Protein AF-A0A8J5U399-F1 (afdb_monomer_lite)

Radius of gyration: 23.59 Å; chains: 1; bounding box: 40×30×73 Å

Foldseek 3Di:
DDKDKLPDPQPPDDDDPVDPDLRDAQVSLDPPDDDLVRRPRQWRQNIKIKDKDKDWDKAKWKAALPDDAQDKTWGDAPDPQGDIEIAGEHPVDDRDPGIDIFIFIDIKMKMWMWTFIDDSNDTDIDIDIDIDDPHDDVDRHHPVVGTDDPPPPDD

Secondary structure (DSSP, 8-state):
-EEEES-PPTT----STTSS-----TTTT-SSPPPGGG---SSEEEEEEEEEEEEEEEEEEEE-TT--TT-EE-PPPSSTT-----EE--TTSPPPSS-EEEEEEEEEEEEEEEEEEEETTEEEEEEEEEEE-----SSPPBHHHHB--------

Organism: NCBI:txid96318

Sequence (155 aa):
MFIVSTNAPPGAFGGGTSNIGFNIGSDEGKKTGASREKKSGNANAVDVTAQYWVSKIRAEVELDPSMRVGQKVSPASQGPRDAVPEFYIDNEVEIPSCKKTVTVAYTQIQYSQMVMLDFNGIKWPHVTVATLAPIIDRKKPTLSSAMEYVKNSSI

pLDDT: mean 72.36, std 18.81, range [32.44, 96.44]

Structure (mmCIF, N/CA/C/O backbone):
data_AF-A0A8J5U399-F1
#
_entry.id   AF-A0A8J5U399-F1
#
loop_
_atom_site.group_PDB
_atom_site.id
_atom_site.type_symbol
_atom_site.label_atom_id
_atom_site.label_alt_id
_atom_site.label_comp_id
_atom_site.label_asym_id
_atom_site.label_entity_id
_atom_site.label_seq_id
_atom_site.pdbx_PDB_ins_code
_atom_site.Cartn_x
_atom_site.Cartn_y
_atom_site.Cartn_z
_atom_site.occupancy
_atom_site.B_iso_or_equiv
_atom_site.auth_seq_id
_atom_site.auth_comp_id
_atom_site.auth_asym_id
_atom_site.auth_atom_id
_atom_site.pdbx_PDB_model_num
ATOM 1 N N . MET A 1 1 ? 8.598 -12.063 -4.643 1.00 45.91 1 MET A N 1
ATOM 2 C CA . MET A 1 1 ? 9.292 -11.132 -5.555 1.00 45.91 1 MET A CA 1
ATOM 3 C C . MET A 1 1 ? 9.013 -11.591 -6.971 1.00 45.91 1 MET A C 1
ATOM 5 O O . MET A 1 1 ? 9.279 -12.747 -7.268 1.00 45.91 1 MET A O 1
ATOM 9 N N . PHE A 1 2 ? 8.438 -10.734 -7.804 1.00 48.06 2 PHE A N 1
ATOM 10 C CA . PHE A 1 2 ? 8.293 -10.990 -9.236 1.00 48.06 2 PHE A CA 1
ATOM 11 C C . PHE A 1 2 ? 8.920 -9.813 -9.983 1.00 48.06 2 PHE A C 1
ATOM 13 O O . PHE A 1 2 ? 8.862 -8.678 -9.504 1.00 48.06 2 PHE A O 1
ATOM 20 N N . ILE A 1 3 ? 9.578 -10.103 -11.100 1.00 54.22 3 ILE A N 1
ATOM 21 C CA . ILE A 1 3 ? 10.269 -9.112 -11.926 1.00 54.22 3 ILE A CA 1
ATOM 22 C C . ILE A 1 3 ? 9.497 -9.015 -13.234 1.00 54.22 3 ILE A C 1
ATOM 24 O O . ILE A 1 3 ? 9.256 -10.031 -13.884 1.00 54.22 3 ILE A O 1
ATOM 28 N N . VAL A 1 4 ? 9.115 -7.799 -13.611 1.00 55.16 4 VAL A N 1
ATOM 29 C CA . VAL A 1 4 ? 8.595 -7.514 -14.951 1.00 55.16 4 VAL A CA 1
ATOM 30 C C . VAL A 1 4 ? 9.748 -6.928 -15.756 1.00 55.16 4 VAL A C 1
ATOM 32 O O . VAL A 1 4 ? 10.364 -5.951 -15.324 1.00 55.16 4 VAL A O 1
ATOM 35 N N . SER A 1 5 ? 10.059 -7.545 -16.896 1.00 57.16 5 SER A N 1
ATOM 36 C CA . SER A 1 5 ? 11.120 -7.095 -17.796 1.00 57.16 5 SER A CA 1
ATOM 37 C C . SER A 1 5 ? 10.620 -7.015 -19.230 1.00 57.16 5 SER A C 1
ATOM 39 O O . SER A 1 5 ? 9.877 -7.884 -19.687 1.00 57.16 5 SER A O 1
ATOM 41 N N . THR A 1 6 ? 11.072 -5.986 -19.945 1.00 52.00 6 THR A N 1
ATOM 42 C CA . THR A 1 6 ? 10.877 -5.844 -21.394 1.00 52.00 6 THR A CA 1
ATOM 43 C C . THR A 1 6 ? 11.965 -6.545 -22.218 1.00 52.00 6 THR A C 1
ATOM 45 O O . THR A 1 6 ? 11.988 -6.411 -23.433 1.00 52.00 6 THR A O 1
ATOM 48 N N . ASN A 1 7 ? 12.845 -7.339 -21.599 1.00 54.59 7 ASN A N 1
ATOM 49 C CA . ASN A 1 7 ? 13.857 -8.138 -22.298 1.00 54.59 7 ASN A CA 1
ATOM 50 C C . ASN A 1 7 ? 13.392 -9.596 -22.505 1.00 54.59 7 ASN A C 1
ATOM 52 O O . ASN A 1 7 ? 14.048 -10.544 -22.072 1.00 54.59 7 ASN A O 1
ATOM 56 N N . ALA A 1 8 ? 12.210 -9.787 -23.096 1.00 50.66 8 ALA A N 1
ATOM 57 C CA . ALA A 1 8 ? 11.723 -11.104 -23.519 1.00 50.66 8 ALA A CA 1
ATOM 58 C C . ALA A 1 8 ? 12.270 -11.474 -24.916 1.00 50.66 8 ALA A C 1
ATOM 60 O O . ALA A 1 8 ? 12.748 -10.601 -25.645 1.00 50.66 8 ALA A O 1
ATOM 61 N N . PRO A 1 9 ? 12.214 -12.759 -25.315 1.00 53.22 9 PRO A N 1
ATOM 62 C CA . PRO A 1 9 ? 12.663 -13.196 -26.632 1.00 53.22 9 PRO A CA 1
ATOM 63 C C . PRO A 1 9 ? 11.969 -12.430 -27.777 1.00 53.22 9 PRO A C 1
ATOM 65 O O . PRO A 1 9 ? 10.805 -12.041 -27.632 1.00 53.22 9 PRO A O 1
ATOM 68 N N . PRO A 1 10 ? 12.639 -12.239 -28.929 1.00 51.28 10 PRO A N 1
ATOM 69 C CA . PRO A 1 10 ? 12.053 -11.571 -30.092 1.00 51.28 10 PRO A CA 1
ATOM 70 C C . PRO A 1 10 ? 10.673 -12.145 -30.457 1.00 51.28 10 PRO A C 1
ATOM 72 O O . PRO A 1 10 ? 10.523 -13.360 -30.566 1.00 51.28 10 PRO A O 1
ATOM 75 N N . GLY A 1 11 ? 9.672 -11.275 -30.643 1.00 52.78 11 GLY A N 1
ATOM 76 C CA . GLY A 1 11 ? 8.295 -11.661 -30.992 1.00 52.78 11 GLY A CA 1
ATOM 77 C C . GLY A 1 11 ? 7.361 -11.973 -29.813 1.00 52.78 11 GLY A C 1
ATOM 78 O O . GLY A 1 11 ? 6.188 -12.252 -30.040 1.00 52.78 11 GLY A O 1
ATOM 79 N N . ALA A 1 12 ? 7.839 -11.903 -28.564 1.00 52.41 12 ALA A N 1
ATOM 80 C CA . ALA A 1 12 ? 7.031 -12.181 -27.370 1.00 52.41 12 ALA A CA 1
ATOM 81 C C . ALA A 1 12 ? 6.289 -10.956 -26.789 1.00 52.41 12 ALA A C 1
ATOM 83 O O . ALA A 1 12 ? 5.517 -11.108 -25.843 1.00 52.41 12 ALA A O 1
ATOM 84 N N . PHE A 1 13 ? 6.498 -9.751 -27.335 1.00 50.62 13 PHE A N 1
ATOM 85 C CA . PHE A 1 13 ? 5.782 -8.541 -26.914 1.00 50.62 13 PHE A CA 1
ATOM 86 C C . PHE A 1 13 ? 4.741 -8.101 -27.939 1.00 50.62 13 PHE A C 1
ATOM 88 O O . PHE A 1 13 ? 5.005 -8.068 -29.139 1.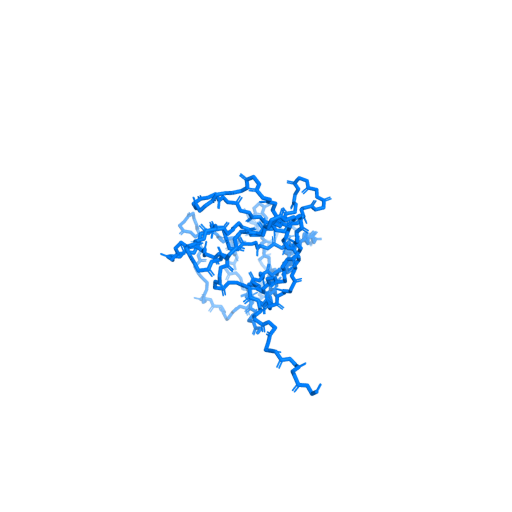00 50.62 13 PHE A O 1
ATOM 95 N N . GLY A 1 14 ? 3.577 -7.680 -27.441 1.00 48.97 14 GLY A N 1
ATOM 96 C CA . GLY A 1 14 ? 2.640 -6.858 -28.204 1.00 48.97 14 GLY A CA 1
ATOM 97 C C . GLY A 1 14 ? 3.089 -5.390 -28.249 1.00 48.97 14 GLY A C 1
ATOM 98 O O . GLY A 1 14 ? 3.709 -4.894 -27.309 1.00 48.97 14 GLY A O 1
ATOM 99 N N . GLY A 1 15 ? 2.747 -4.686 -29.331 1.00 46.75 15 GLY A N 1
ATOM 100 C CA . GLY A 1 15 ? 2.994 -3.249 -29.524 1.00 46.75 15 GLY A CA 1
ATOM 101 C C . GLY A 1 15 ? 1.755 -2.507 -30.043 1.00 46.75 15 GLY A C 1
ATOM 102 O O . GLY A 1 15 ? 0.693 -3.113 -30.192 1.00 46.75 15 GLY A O 1
ATOM 103 N N . GLY A 1 16 ? 1.888 -1.203 -30.305 1.00 45.25 16 GLY A N 1
ATOM 104 C CA . GLY A 1 16 ? 0.820 -0.341 -30.837 1.00 45.25 16 GLY A CA 1
ATOM 105 C C . GLY A 1 16 ? -0.081 0.311 -29.777 1.00 45.25 16 GLY A C 1
ATOM 106 O O . GLY A 1 16 ? 0.017 0.012 -28.590 1.00 45.25 16 GLY A O 1
ATOM 107 N N . THR A 1 17 ? -0.981 1.202 -30.212 1.00 42.06 17 THR A N 1
ATOM 108 C CA . THR A 1 17 ? -1.918 1.972 -29.355 1.00 42.06 17 THR A CA 1
ATOM 109 C C . THR A 1 17 ? -2.879 1.105 -28.536 1.00 42.06 17 THR A C 1
ATOM 111 O O . THR A 1 17 ? -3.490 1.580 -27.584 1.00 42.06 17 THR A O 1
ATOM 114 N N . SER A 1 18 ? -3.002 -0.171 -28.896 1.00 43.25 18 SER A N 1
ATOM 115 C CA . SER A 1 18 ? -3.766 -1.206 -28.201 1.00 43.25 18 SER A CA 1
ATOM 116 C C . SER A 1 18 ? -3.068 -1.778 -26.959 1.00 43.25 18 SER A C 1
ATOM 118 O O . SER A 1 18 ? -3.687 -2.547 -26.231 1.00 43.25 18 SER A O 1
ATOM 120 N N . ASN A 1 19 ? -1.810 -1.407 -26.690 1.00 44.97 19 ASN A N 1
ATOM 121 C CA . ASN A 1 19 ? -1.067 -1.790 -25.490 1.00 44.97 19 ASN A CA 1
ATOM 122 C C . ASN A 1 19 ? -0.558 -0.538 -24.757 1.00 44.97 19 ASN A C 1
ATOM 124 O O . ASN A 1 19 ? 0.027 0.350 -25.371 1.00 44.97 19 ASN A O 1
ATOM 128 N N . ILE A 1 20 ? -0.705 -0.484 -23.425 1.00 43.16 20 ILE A N 1
ATOM 129 C CA . ILE A 1 20 ? -0.114 0.569 -22.564 1.00 43.16 20 ILE A CA 1
ATOM 130 C C . ILE A 1 20 ? 1.390 0.285 -22.364 1.00 43.16 20 ILE A C 1
ATOM 132 O O . ILE A 1 20 ? 1.895 0.199 -21.247 1.00 43.16 20 ILE A O 1
ATOM 136 N N . GLY A 1 21 ? 2.109 0.029 -23.455 1.00 45.12 21 GLY A N 1
ATOM 137 C CA . GLY A 1 21 ? 3.505 -0.381 -23.439 1.00 45.12 21 GLY A CA 1
ATOM 138 C C . GLY A 1 21 ? 4.326 0.505 -24.353 1.00 45.12 21 GLY A C 1
ATOM 139 O O . GLY A 1 21 ? 4.138 0.485 -25.566 1.00 45.12 21 GLY A O 1
ATOM 140 N N . PHE A 1 22 ? 5.292 1.212 -23.774 1.00 50.66 22 PHE A N 1
ATOM 141 C CA . PHE A 1 22 ? 6.361 1.967 -24.439 1.00 50.66 22 PHE A CA 1
ATOM 142 C C . PHE A 1 22 ? 7.314 1.083 -25.284 1.00 50.66 22 PHE A C 1
ATOM 144 O O . PHE A 1 22 ? 8.487 1.408 -25.466 1.00 50.66 22 PHE A O 1
ATOM 151 N N . ASN A 1 23 ? 6.866 -0.092 -25.726 1.00 50.69 23 ASN A N 1
ATOM 152 C CA . ASN A 1 23 ? 7.738 -1.258 -25.709 1.00 50.69 23 ASN A CA 1
ATOM 153 C C . ASN A 1 23 ? 8.411 -1.582 -27.030 1.00 50.69 23 ASN A C 1
ATOM 155 O O . ASN A 1 23 ? 9.403 -2.297 -26.984 1.00 50.69 23 ASN A O 1
ATOM 159 N N . ILE A 1 24 ? 7.945 -1.093 -28.181 1.00 50.72 24 ILE A N 1
ATOM 160 C CA . ILE A 1 24 ? 8.654 -1.365 -29.432 1.00 50.72 24 ILE A CA 1
ATOM 161 C C . ILE A 1 24 ? 8.467 -0.225 -30.445 1.00 50.72 24 ILE A C 1
ATOM 163 O O . ILE A 1 24 ? 7.346 0.069 -30.859 1.00 50.72 24 ILE A O 1
ATOM 167 N N . GLY A 1 25 ? 9.579 0.397 -30.849 1.00 49.72 25 GLY A N 1
ATOM 168 C CA . GLY A 1 25 ? 9.647 1.239 -32.041 1.00 49.72 25 GLY A CA 1
ATOM 169 C C . GLY A 1 25 ? 9.595 0.403 -33.327 1.00 49.72 25 GLY A C 1
ATOM 170 O O . GLY A 1 25 ? 9.433 -0.814 -33.308 1.00 49.72 25 GLY A O 1
ATOM 171 N N . SER A 1 26 ? 9.766 1.035 -34.483 1.00 50.75 26 SER A N 1
ATOM 172 C CA . SER A 1 26 ? 9.771 0.373 -35.803 1.00 50.75 26 SER A CA 1
ATOM 173 C C . SER A 1 26 ? 10.857 -0.701 -35.999 1.00 50.75 26 SER A C 1
ATOM 175 O O . SER A 1 26 ? 10.902 -1.342 -37.046 1.00 50.75 26 SER A O 1
ATOM 177 N N . ASP A 1 27 ? 11.753 -0.882 -35.029 1.00 52.03 27 ASP A N 1
ATOM 178 C CA . ASP A 1 27 ? 12.856 -1.841 -35.045 1.00 52.03 27 ASP A CA 1
ATOM 179 C C . ASP A 1 27 ? 12.526 -3.198 -34.401 1.00 52.03 27 ASP A C 1
ATOM 181 O O . ASP A 1 27 ? 13.377 -4.093 -34.398 1.00 52.03 27 ASP A O 1
ATOM 185 N N . GLU A 1 28 ? 11.297 -3.391 -33.908 1.00 54.22 28 GLU A N 1
ATOM 186 C CA . GLU A 1 28 ? 10.789 -4.694 -33.440 1.00 54.22 28 GLU A CA 1
ATOM 187 C C . GLU A 1 28 ? 11.621 -5.339 -32.308 1.00 54.22 28 GLU A C 1
ATOM 189 O O . GLU A 1 28 ? 11.532 -6.545 -32.078 1.00 54.22 28 GLU A O 1
ATOM 194 N N . GLY A 1 29 ? 12.455 -4.566 -31.599 1.00 49.91 29 GLY A N 1
ATOM 195 C CA . GLY A 1 29 ? 13.342 -5.090 -30.552 1.00 49.91 29 GLY A CA 1
ATOM 196 C C . GLY A 1 29 ? 14.453 -6.022 -31.069 1.00 49.91 29 GLY A C 1
ATOM 197 O O . GLY A 1 29 ? 14.960 -6.862 -30.322 1.00 49.91 29 GLY A O 1
ATOM 198 N N . LYS A 1 30 ? 14.838 -5.930 -32.352 1.00 52.72 30 LYS A N 1
ATOM 199 C CA . LYS A 1 30 ? 15.875 -6.794 -32.951 1.00 52.72 30 LYS A CA 1
ATOM 200 C C . LYS A 1 30 ? 17.292 -6.403 -32.491 1.00 52.72 30 LYS A C 1
ATOM 202 O O . LYS A 1 30 ? 17.646 -5.231 -32.440 1.00 52.72 30 LYS A O 1
ATOM 207 N N . LYS A 1 31 ? 18.141 -7.412 -32.221 1.00 46.16 31 LYS A N 1
ATOM 208 C CA . LYS A 1 31 ? 19.541 -7.262 -31.742 1.00 46.16 31 LYS A CA 1
ATOM 209 C C . LYS A 1 31 ? 20.464 -6.485 -32.690 1.00 46.16 31 LYS A C 1
ATOM 211 O O . LYS A 1 31 ? 21.466 -5.929 -32.250 1.00 46.16 31 LYS A O 1
ATOM 216 N N . THR A 1 32 ? 20.169 -6.472 -33.985 1.00 50.19 32 THR A N 1
ATOM 217 C CA . THR A 1 32 ? 20.890 -5.649 -34.958 1.00 50.19 32 THR A CA 1
ATOM 218 C C . THR A 1 32 ? 20.264 -4.264 -34.951 1.00 50.19 32 THR A C 1
ATOM 220 O O . THR A 1 32 ? 19.147 -4.106 -35.442 1.00 50.19 32 THR A O 1
ATOM 223 N N . GLY A 1 33 ? 20.964 -3.289 -34.367 1.00 52.84 33 GLY A N 1
ATOM 224 C CA . GLY A 1 33 ? 20.466 -1.922 -34.242 1.00 52.84 33 GLY A CA 1
ATOM 225 C C . GLY A 1 33 ? 19.941 -1.403 -35.579 1.00 52.84 33 GLY A C 1
ATOM 226 O O . GLY A 1 33 ? 20.657 -1.422 -36.580 1.00 52.84 33 GLY A O 1
ATOM 227 N N . ALA A 1 34 ? 18.683 -0.965 -35.604 1.00 52.91 34 ALA A N 1
ATOM 228 C CA . ALA A 1 34 ? 18.140 -0.278 -36.764 1.00 52.91 34 ALA A CA 1
ATOM 229 C C . ALA A 1 34 ? 19.010 0.945 -37.103 1.00 52.91 34 ALA A C 1
ATOM 231 O O . ALA A 1 34 ? 19.555 1.596 -36.202 1.00 52.91 34 ALA A O 1
ATOM 232 N N . SER A 1 35 ? 19.145 1.252 -38.401 1.00 55.91 35 SER A N 1
ATOM 233 C CA . SER A 1 35 ? 19.828 2.472 -38.840 1.00 55.91 35 SER A CA 1
ATOM 234 C C . SER A 1 35 ? 19.165 3.695 -38.210 1.00 55.91 35 SER A C 1
ATOM 236 O O . SER A 1 35 ? 17.987 3.661 -37.842 1.00 55.91 35 SER A O 1
ATOM 238 N N . ARG A 1 36 ? 19.920 4.787 -38.072 1.00 56.09 36 ARG A N 1
ATOM 239 C CA . ARG A 1 36 ? 19.452 6.012 -37.415 1.00 56.09 36 ARG A CA 1
ATOM 240 C C . ARG A 1 36 ? 18.132 6.523 -38.005 1.00 56.09 36 ARG A C 1
ATOM 242 O O . ARG A 1 36 ? 17.272 6.962 -37.252 1.00 56.09 36 ARG A O 1
ATOM 249 N N . GLU A 1 37 ? 17.938 6.397 -39.320 1.00 56.31 37 GLU A N 1
ATOM 250 C CA . GLU A 1 37 ? 16.702 6.814 -40.000 1.00 56.31 37 GLU A CA 1
ATOM 251 C C . GLU A 1 37 ? 15.506 5.890 -39.716 1.00 56.31 37 GLU A C 1
ATOM 253 O O . GLU A 1 37 ? 14.359 6.306 -39.852 1.00 56.31 37 GLU A O 1
ATOM 258 N N . LYS A 1 38 ? 15.757 4.637 -39.316 1.00 52.38 38 LYS A N 1
ATOM 259 C CA . LYS A 1 38 ? 14.733 3.625 -39.007 1.00 52.38 38 LYS A CA 1
ATOM 260 C C . LYS A 1 38 ? 14.373 3.553 -37.522 1.00 52.38 38 LYS A C 1
ATOM 262 O O . LYS A 1 38 ? 13.459 2.810 -37.170 1.00 52.38 38 LYS A O 1
ATOM 267 N N . LYS A 1 39 ? 15.045 4.322 -36.657 1.00 54.97 39 LYS A N 1
ATOM 268 C CA . LYS A 1 39 ? 14.656 4.556 -35.257 1.00 54.97 39 LYS A CA 1
ATOM 269 C C . LYS A 1 39 ? 13.638 5.703 -35.193 1.00 54.97 39 LYS A C 1
ATOM 271 O O . LYS A 1 39 ? 13.962 6.798 -34.749 1.00 54.97 39 LYS A O 1
ATOM 276 N N . SER A 1 40 ? 12.414 5.477 -35.674 1.00 49.81 40 SER A N 1
ATOM 277 C CA . SER A 1 40 ? 11.363 6.511 -35.729 1.00 49.81 40 SER A CA 1
ATOM 278 C C . SER A 1 40 ? 10.491 6.586 -34.465 1.00 49.81 40 SER A C 1
ATOM 280 O O . SER A 1 40 ? 9.453 7.245 -34.470 1.00 49.81 40 SER A O 1
ATOM 282 N N . GLY A 1 41 ? 10.868 5.885 -33.391 1.00 50.44 41 GLY A N 1
ATOM 283 C CA . GLY A 1 41 ? 10.191 5.971 -32.099 1.00 50.44 41 GLY A CA 1
ATOM 284 C C . GLY A 1 41 ? 10.556 7.272 -31.387 1.00 50.44 41 GLY A C 1
ATOM 285 O O . GLY A 1 41 ? 11.733 7.579 -31.229 1.00 50.44 41 GLY A O 1
ATOM 286 N N . ASN A 1 42 ? 9.555 8.033 -30.941 1.00 50.91 42 ASN A N 1
ATOM 287 C CA . ASN A 1 42 ? 9.781 9.296 -30.228 1.00 50.91 42 ASN A CA 1
ATOM 288 C C . ASN A 1 42 ? 10.424 9.075 -28.839 1.00 50.91 42 ASN A C 1
ATOM 290 O O . ASN A 1 42 ? 11.017 9.999 -28.301 1.00 50.91 42 ASN A O 1
ATOM 294 N N . ALA A 1 43 ? 10.315 7.859 -28.285 1.00 52.81 43 ALA A N 1
ATOM 295 C CA . ALA A 1 43 ? 11.098 7.308 -27.176 1.00 52.81 43 ALA A CA 1
ATOM 296 C C . ALA A 1 43 ? 10.943 5.775 -27.195 1.00 52.81 43 ALA A C 1
ATOM 298 O O . ALA A 1 43 ? 9.815 5.283 -27.139 1.00 52.81 43 ALA A O 1
ATOM 299 N N . ASN A 1 44 ? 12.037 5.016 -27.268 1.00 59.22 44 ASN A N 1
ATOM 300 C CA . ASN A 1 44 ? 11.986 3.557 -27.118 1.00 59.22 44 ASN A CA 1
ATOM 301 C C . ASN A 1 44 ? 12.272 3.199 -25.650 1.00 59.22 44 ASN A C 1
ATOM 303 O O . ASN A 1 44 ? 13.359 3.510 -25.163 1.00 59.22 44 ASN A O 1
ATOM 307 N N . ALA A 1 45 ? 11.355 2.535 -24.935 1.00 59.19 45 ALA A N 1
ATOM 308 C CA . ALA A 1 45 ? 11.655 1.990 -23.603 1.00 59.19 45 ALA A CA 1
ATOM 309 C C . ALA A 1 45 ? 12.417 0.667 -23.749 1.00 59.19 45 ALA A C 1
ATOM 311 O O . ALA A 1 45 ? 11.869 -0.424 -23.600 1.00 59.19 45 ALA A O 1
ATOM 312 N N . VAL A 1 46 ? 13.692 0.788 -24.112 1.00 58.38 46 VAL A N 1
ATOM 313 C CA . VAL A 1 46 ? 14.548 -0.343 -24.490 1.00 58.38 46 VAL A CA 1
ATOM 314 C C . VAL A 1 46 ? 14.852 -1.269 -23.316 1.00 58.38 46 VAL A C 1
ATOM 316 O O . VAL A 1 46 ? 14.966 -2.472 -23.513 1.00 58.38 46 VAL A O 1
ATOM 319 N N . ASP A 1 47 ? 14.924 -0.727 -22.098 1.00 65.75 47 ASP A N 1
ATOM 320 C CA . ASP A 1 47 ? 15.224 -1.488 -20.887 1.00 65.75 47 ASP A CA 1
ATOM 321 C C . ASP A 1 47 ? 14.282 -1.044 -19.755 1.00 65.75 47 ASP A C 1
ATOM 323 O O . ASP A 1 47 ? 14.453 0.035 -19.179 1.00 65.75 47 ASP A O 1
ATOM 327 N N . VAL A 1 48 ? 13.277 -1.863 -19.433 1.00 70.31 48 VAL A N 1
ATOM 328 C CA . VAL A 1 48 ? 12.425 -1.677 -18.251 1.00 70.31 48 VAL A CA 1
ATOM 329 C C . VAL A 1 48 ? 12.698 -2.792 -17.257 1.00 70.31 48 VAL A C 1
ATOM 331 O O . VAL A 1 48 ? 12.558 -3.975 -17.578 1.00 70.31 48 VAL A O 1
ATOM 334 N N . THR A 1 49 ? 13.017 -2.398 -16.030 1.00 75.88 49 THR A N 1
ATOM 335 C CA . THR A 1 49 ? 13.083 -3.297 -14.880 1.00 75.88 49 THR A CA 1
ATOM 336 C C . THR A 1 49 ? 12.136 -2.770 -13.824 1.00 75.88 49 THR A C 1
ATOM 338 O O . THR A 1 49 ? 12.291 -1.641 -13.361 1.00 75.88 49 THR A O 1
ATOM 341 N N . ALA A 1 50 ? 11.168 -3.589 -13.425 1.00 80.69 50 ALA A N 1
ATOM 342 C CA . ALA A 1 50 ? 10.326 -3.295 -12.278 1.00 80.69 50 ALA A CA 1
ATOM 343 C C . ALA A 1 50 ? 10.461 -4.395 -11.228 1.00 80.69 50 ALA A C 1
ATOM 345 O O . ALA A 1 50 ? 10.390 -5.589 -11.542 1.00 80.69 50 ALA A O 1
ATOM 346 N N . GLN A 1 51 ? 10.634 -3.979 -9.979 1.00 82.31 51 GLN A N 1
ATOM 347 C CA . GLN A 1 51 ? 10.625 -4.855 -8.823 1.00 82.31 51 GLN A CA 1
ATOM 348 C C . GLN A 1 51 ? 9.480 -4.442 -7.909 1.00 82.31 51 GLN A C 1
ATOM 350 O O . GLN A 1 51 ? 9.328 -3.269 -7.581 1.00 82.31 51 GLN A O 1
ATOM 355 N N . TYR A 1 52 ? 8.691 -5.430 -7.496 1.00 84.19 52 TYR A N 1
ATOM 356 C CA . TYR A 1 52 ? 7.586 -5.252 -6.565 1.00 84.19 52 TYR A CA 1
ATOM 357 C C . TYR A 1 52 ? 7.822 -6.087 -5.316 1.00 84.19 52 TYR A C 1
ATOM 359 O O . TYR A 1 52 ? 8.235 -7.256 -5.387 1.00 84.19 52 TYR A O 1
ATOM 367 N N . TRP A 1 53 ? 7.493 -5.504 -4.173 1.00 86.62 53 TRP A N 1
ATOM 368 C CA . TRP A 1 53 ? 7.477 -6.188 -2.893 1.00 86.62 53 TRP A CA 1
ATOM 369 C C . TRP A 1 53 ? 6.155 -5.936 -2.185 1.00 86.62 53 TRP A C 1
ATOM 371 O O . TRP A 1 53 ? 5.605 -4.836 -2.188 1.00 86.62 53 TRP A O 1
ATOM 381 N N . VAL A 1 54 ? 5.629 -7.016 -1.618 1.00 87.19 54 VAL A N 1
ATOM 382 C CA . VAL A 1 54 ? 4.397 -7.023 -0.842 1.00 87.19 54 VAL A CA 1
ATOM 383 C C . VAL A 1 54 ? 4.806 -7.310 0.589 1.00 87.19 54 VAL A C 1
ATOM 385 O O . VAL A 1 54 ? 5.307 -8.396 0.883 1.00 87.19 54 VAL A O 1
ATOM 388 N N . SER A 1 55 ? 4.613 -6.328 1.455 1.00 83.56 55 SER A N 1
ATOM 389 C CA . SER A 1 55 ? 5.020 -6.379 2.852 1.00 83.56 55 SER A CA 1
ATOM 390 C C . SER A 1 55 ? 3.793 -6.361 3.749 1.00 83.56 55 SER A C 1
ATOM 392 O O . SER A 1 55 ? 2.807 -5.677 3.470 1.00 83.56 55 SER A O 1
ATOM 394 N N . LYS A 1 56 ? 3.856 -7.102 4.855 1.00 87.12 56 LYS A N 1
ATOM 395 C CA . LYS A 1 56 ? 2.953 -6.899 5.988 1.00 87.12 56 LYS A CA 1
ATOM 396 C C . LYS A 1 56 ? 3.591 -5.870 6.906 1.00 87.12 56 LYS A C 1
ATOM 398 O O . LYS A 1 56 ? 4.687 -6.107 7.408 1.00 87.12 56 LYS A O 1
ATOM 403 N N . ILE A 1 57 ? 2.920 -4.741 7.095 1.00 87.00 57 ILE A N 1
ATOM 404 C CA . ILE A 1 57 ? 3.401 -3.653 7.943 1.00 87.00 57 ILE A CA 1
ATOM 405 C C . ILE A 1 57 ? 2.473 -3.450 9.129 1.00 87.00 57 ILE A C 1
ATOM 407 O O . ILE A 1 57 ? 1.266 -3.660 9.021 1.00 87.00 57 ILE A O 1
ATOM 411 N N . ARG A 1 58 ? 3.069 -3.070 10.259 1.00 92.00 58 ARG A N 1
ATOM 412 C CA . ARG A 1 58 ? 2.363 -2.719 11.489 1.00 92.00 58 ARG A CA 1
ATOM 413 C C . ARG A 1 58 ? 2.318 -1.210 11.618 1.00 92.00 58 ARG A C 1
ATOM 415 O O . ARG A 1 58 ? 3.331 -0.553 11.386 1.00 92.00 58 ARG A O 1
ATOM 422 N N . ALA A 1 59 ? 1.164 -0.685 11.988 1.00 91.31 59 ALA A N 1
ATOM 423 C CA . ALA A 1 59 ? 0.993 0.723 12.291 1.00 91.31 59 ALA A CA 1
ATOM 424 C C . ALA A 1 59 ? 0.023 0.905 13.453 1.00 91.31 59 ALA A C 1
ATOM 426 O O . ALA A 1 59 ? -0.709 -0.008 13.830 1.00 91.31 59 ALA A O 1
ATOM 427 N N . GLU A 1 60 ? 0.024 2.108 13.996 1.00 94.94 60 GLU A N 1
ATOM 428 C CA . GLU A 1 60 ? -0.824 2.501 15.105 1.00 94.94 60 GLU A CA 1
ATOM 429 C C . GLU A 1 60 ? -2.029 3.292 14.601 1.00 94.94 60 GLU A C 1
ATOM 431 O O . GLU A 1 60 ? -1.896 4.166 13.741 1.00 94.94 60 GLU A O 1
ATOM 436 N N . VAL A 1 61 ? -3.203 2.980 15.144 1.00 94.94 61 VAL A N 1
ATOM 437 C CA . VAL A 1 61 ? -4.450 3.723 14.936 1.00 94.94 61 VAL A CA 1
ATOM 438 C C . VAL A 1 61 ? -4.937 4.210 16.296 1.00 94.94 61 VAL A C 1
ATOM 440 O O . VAL A 1 61 ? -5.092 3.413 17.220 1.00 94.94 61 VAL A O 1
ATOM 443 N N . GLU A 1 62 ? -5.179 5.513 16.424 1.00 95.81 62 GLU A N 1
ATOM 444 C CA . GLU A 1 62 ? -5.787 6.097 17.623 1.00 95.81 62 GLU A CA 1
ATOM 445 C C . GLU A 1 62 ? -7.310 5.926 17.571 1.00 95.81 62 GLU A C 1
ATOM 447 O O . GLU A 1 62 ? -7.954 6.283 16.584 1.00 95.81 62 GLU A O 1
ATOM 452 N N . LEU A 1 63 ? -7.881 5.398 18.651 1.00 95.69 63 LEU A N 1
ATOM 453 C CA . LEU A 1 63 ? -9.315 5.354 18.908 1.00 95.69 63 LEU A CA 1
ATOM 454 C C . LEU A 1 63 ? -9.675 6.347 20.010 1.00 95.69 63 LEU A C 1
ATOM 456 O O . LEU A 1 63 ? -8.978 6.445 21.021 1.00 95.69 63 LEU A O 1
ATOM 460 N N . ASP A 1 64 ? -10.790 7.047 19.821 1.00 94.81 64 ASP A N 1
ATOM 461 C CA . ASP A 1 64 ? -11.300 8.073 20.732 1.00 94.81 64 ASP A CA 1
ATOM 462 C C . ASP A 1 64 ? -12.755 7.765 21.151 1.00 94.81 64 ASP A C 1
ATOM 464 O O . ASP A 1 64 ? -13.514 7.229 20.336 1.00 94.81 64 ASP A O 1
ATOM 468 N N . PRO A 1 65 ? -13.194 8.130 22.375 1.00 96.06 65 PRO A N 1
ATOM 469 C CA . PRO A 1 65 ? -14.558 7.857 22.855 1.00 96.06 65 PRO A CA 1
ATOM 470 C C . PRO A 1 65 ? -15.682 8.485 22.009 1.00 96.06 65 PRO A C 1
ATOM 472 O O . PRO A 1 65 ? -16.843 8.063 22.064 1.00 96.06 65 PRO A O 1
ATOM 475 N N . SER A 1 66 ? -15.374 9.521 21.227 1.00 96.25 66 SER A N 1
ATOM 476 C CA . SER A 1 66 ? -16.323 10.164 20.311 1.00 96.25 66 SER A CA 1
ATOM 477 C C . SER A 1 66 ? -16.573 9.368 19.025 1.00 96.25 66 SER A C 1
ATOM 479 O O . SER A 1 66 ? -17.559 9.638 18.335 1.00 96.25 66 SER A O 1
ATOM 481 N N . MET A 1 67 ? -15.742 8.368 18.718 1.00 96.44 67 MET A N 1
ATOM 482 C CA . MET A 1 67 ? -15.870 7.564 17.503 1.00 96.44 67 MET A CA 1
ATOM 483 C C . MET A 1 67 ? -17.100 6.656 17.531 1.00 96.44 67 MET A C 1
ATOM 485 O O . MET A 1 67 ? -17.657 6.354 18.590 1.00 96.44 67 MET A O 1
ATOM 489 N N . ARG A 1 68 ? -17.556 6.222 16.353 1.00 96.19 68 ARG A N 1
ATOM 490 C CA . ARG A 1 68 ? -18.755 5.381 16.200 1.00 96.19 68 ARG A CA 1
ATOM 491 C C . ARG A 1 68 ? -18.519 4.244 15.214 1.00 96.19 68 ARG A C 1
ATOM 493 O O . ARG A 1 68 ? -17.748 4.379 14.265 1.00 96.19 68 ARG A O 1
ATOM 500 N N . VAL A 1 69 ? -19.250 3.146 15.400 1.00 95.50 69 VAL A N 1
ATOM 501 C CA . VAL A 1 69 ? -19.320 2.066 14.407 1.00 95.50 69 VAL A CA 1
ATOM 502 C C . VAL A 1 69 ? -19.727 2.643 13.047 1.00 95.50 69 VAL A C 1
ATOM 504 O O . VAL A 1 69 ? -20.625 3.479 12.948 1.00 95.50 69 VAL A O 1
ATOM 507 N N . GLY A 1 70 ? -19.048 2.202 11.992 1.00 92.56 70 GLY A N 1
ATOM 508 C CA . GLY A 1 70 ? -19.228 2.675 10.624 1.00 92.56 70 GLY A CA 1
ATOM 509 C C . GLY A 1 70 ? -18.361 3.878 10.247 1.00 92.56 70 GLY A C 1
ATOM 510 O O . GLY A 1 70 ? -18.255 4.169 9.055 1.00 92.56 70 GLY A O 1
ATOM 511 N N . GLN A 1 71 ? -17.706 4.541 11.204 1.00 94.50 71 GLN A N 1
ATOM 512 C CA . GLN A 1 71 ? -16.712 5.578 10.923 1.00 94.50 71 GLN A CA 1
ATOM 513 C C . GLN A 1 71 ? -15.427 4.964 10.347 1.00 94.50 71 GLN A C 1
ATOM 515 O O . GLN A 1 71 ? -15.076 3.826 10.662 1.00 94.50 71 GLN A O 1
ATOM 520 N N . LYS A 1 72 ? -14.722 5.727 9.504 1.00 93.12 72 LYS A N 1
ATOM 521 C CA . LYS A 1 72 ? -13.386 5.371 9.023 1.00 93.12 72 LYS A CA 1
ATOM 522 C C . LYS A 1 72 ? -12.298 5.862 9.972 1.00 93.12 72 LYS A C 1
ATOM 524 O O . LYS A 1 72 ? -12.368 6.986 10.466 1.00 93.12 72 LYS A O 1
ATOM 529 N N . VAL A 1 73 ? -11.271 5.045 10.142 1.00 93.38 73 VAL A N 1
ATOM 530 C CA . VAL A 1 73 ? -10.028 5.378 10.835 1.00 93.38 73 VAL A CA 1
ATOM 531 C C . VAL A 1 73 ? -8.838 4.930 9.998 1.00 93.38 73 VAL A C 1
ATOM 533 O O . VAL A 1 73 ? -8.948 4.011 9.188 1.00 93.38 73 VAL A O 1
ATOM 536 N N . SER A 1 74 ? -7.692 5.564 10.194 1.00 91.56 74 SER A N 1
ATOM 537 C CA . SER A 1 74 ? -6.453 5.241 9.492 1.00 91.56 74 SER A CA 1
ATOM 538 C C . SER A 1 74 ? -5.264 5.428 10.428 1.00 91.56 74 SER A C 1
ATOM 540 O O . SER A 1 74 ? -5.371 6.168 11.411 1.00 91.56 74 SER A O 1
ATOM 542 N N . PRO A 1 75 ? -4.108 4.821 10.121 1.00 91.56 75 PRO A N 1
ATOM 543 C CA . PRO A 1 75 ? -2.853 5.245 10.715 1.00 91.56 75 PRO A CA 1
ATOM 544 C C . PRO A 1 75 ? -2.587 6.732 10.467 1.00 91.56 75 PRO A C 1
ATOM 546 O O . PRO A 1 75 ? -3.103 7.318 9.508 1.00 91.56 75 PRO A O 1
ATOM 549 N N . ALA A 1 76 ? -1.759 7.338 11.317 1.00 89.69 76 ALA A N 1
ATOM 550 C CA . ALA A 1 76 ? -1.334 8.718 11.121 1.00 89.69 76 ALA A CA 1
ATOM 551 C C . ALA A 1 76 ? -0.524 8.849 9.820 1.00 89.69 76 ALA A C 1
ATOM 553 O O . ALA A 1 76 ? 0.503 8.193 9.646 1.00 89.69 76 ALA A O 1
ATOM 554 N N . SER A 1 77 ? -0.990 9.712 8.918 1.00 83.31 77 SER A N 1
ATOM 555 C CA . SER A 1 77 ? -0.276 10.077 7.694 1.00 83.31 77 SER A CA 1
ATOM 556 C C . SER A 1 77 ? 0.844 11.073 8.011 1.00 83.31 77 SER A C 1
ATOM 558 O O . SER A 1 77 ? 0.619 12.048 8.729 1.00 83.31 77 SER A O 1
ATOM 560 N N . GLN A 1 78 ? 2.039 10.860 7.454 1.00 79.75 78 GLN A N 1
ATOM 561 C CA . GLN A 1 78 ? 3.178 11.785 7.607 1.00 79.75 78 GLN A CA 1
ATOM 562 C C . GLN A 1 78 ? 3.162 12.938 6.586 1.00 79.75 78 GLN A C 1
ATOM 564 O O . GLN A 1 78 ? 4.050 13.792 6.583 1.00 79.75 78 GLN A O 1
ATOM 569 N N . GLY A 1 79 ? 2.166 12.986 5.697 1.00 73.75 79 GLY A N 1
ATOM 570 C CA . GLY A 1 79 ? 1.994 14.084 4.753 1.00 73.75 79 GLY A CA 1
ATOM 571 C C . GLY A 1 79 ? 0.991 13.786 3.636 1.00 73.75 79 GLY A C 1
ATOM 572 O O . GLY A 1 79 ? 0.590 12.643 3.442 1.00 73.75 79 GLY A O 1
ATOM 573 N N . PRO A 1 80 ? 0.629 14.787 2.813 1.00 70.75 80 PRO A N 1
ATOM 574 C CA . PRO A 1 80 ? -0.461 14.673 1.831 1.00 70.75 80 PRO A CA 1
ATOM 575 C C . PRO A 1 80 ? -0.280 13.597 0.749 1.00 70.75 80 PRO A C 1
ATOM 577 O O . PRO A 1 80 ? -1.210 13.313 0.002 1.00 70.75 80 PRO A O 1
ATOM 580 N N . ARG A 1 81 ? 0.933 13.051 0.610 1.00 70.06 81 ARG A N 1
ATOM 581 C CA . ARG A 1 81 ? 1.288 12.022 -0.379 1.00 70.06 81 ARG A CA 1
ATOM 582 C C . ARG A 1 81 ? 1.456 10.633 0.234 1.00 70.06 81 ARG A C 1
ATOM 584 O O . ARG A 1 81 ? 1.785 9.699 -0.492 1.00 70.06 81 ARG A O 1
ATOM 591 N N . ASP A 1 82 ? 1.296 10.511 1.546 1.00 72.56 82 ASP A N 1
ATOM 592 C CA . ASP A 1 82 ? 1.447 9.242 2.238 1.00 72.56 82 ASP A CA 1
ATOM 593 C C . ASP A 1 82 ? 0.217 8.364 1.997 1.00 72.56 82 ASP A C 1
ATOM 595 O O . ASP A 1 82 ? -0.924 8.794 2.183 1.00 72.56 82 ASP A O 1
ATOM 599 N N . ALA A 1 83 ? 0.454 7.136 1.552 1.00 75.81 83 ALA A N 1
ATOM 600 C CA . ALA A 1 83 ? -0.595 6.184 1.234 1.00 75.81 83 ALA A CA 1
ATOM 601 C C . ALA A 1 83 ? -0.803 5.261 2.440 1.00 75.81 83 ALA A C 1
ATOM 603 O O . ALA A 1 83 ? -0.193 4.193 2.532 1.00 75.81 83 ALA A O 1
ATOM 604 N N . VAL A 1 84 ? -1.670 5.684 3.362 1.00 82.56 84 VAL A N 1
ATOM 605 C CA . VAL A 1 84 ? -2.118 4.876 4.506 1.00 82.56 84 VAL A CA 1
ATOM 606 C C . VAL A 1 84 ? -3.503 4.277 4.230 1.00 82.56 84 VAL A C 1
ATOM 608 O O . VAL A 1 84 ? -4.310 4.890 3.531 1.00 82.56 84 VAL A O 1
ATOM 611 N N . PRO A 1 85 ? -3.797 3.068 4.732 1.00 86.06 85 PRO A N 1
ATOM 612 C CA . PRO A 1 85 ? -5.100 2.437 4.554 1.00 86.06 85 PRO A CA 1
ATOM 613 C C . PRO A 1 85 ? -6.164 3.098 5.434 1.00 86.06 85 PRO A C 1
ATOM 615 O O . PRO A 1 85 ? -5.865 3.644 6.496 1.00 86.06 85 PRO A O 1
ATOM 618 N N . GLU A 1 86 ? -7.421 2.950 5.028 1.00 88.81 86 GLU A N 1
ATOM 619 C CA . GLU A 1 86 ? -8.583 3.277 5.850 1.00 88.81 86 GLU A CA 1
ATOM 620 C C . GLU A 1 86 ? -9.314 1.993 6.255 1.00 88.81 86 GLU A C 1
ATOM 622 O O . GLU A 1 86 ? -9.530 1.096 5.435 1.00 88.81 86 GLU A O 1
ATOM 627 N N . PHE A 1 87 ? -9.751 1.933 7.507 1.00 90.25 87 PHE A N 1
ATOM 628 C CA . PHE A 1 87 ? -10.531 0.840 8.074 1.00 90.25 87 PHE A CA 1
ATOM 629 C C . PHE A 1 87 ? -11.848 1.375 8.613 1.00 90.25 87 PHE A C 1
ATOM 631 O O . PHE A 1 87 ? -11.889 2.443 9.220 1.00 90.25 87 PHE A O 1
ATOM 638 N N . TYR A 1 88 ? -12.926 0.622 8.439 1.00 93.25 88 TYR A N 1
ATOM 639 C CA . TYR A 1 88 ? -14.185 0.926 9.107 1.00 93.25 88 TYR A CA 1
ATOM 640 C C . TYR A 1 88 ? -14.198 0.318 10.507 1.00 93.25 88 TYR A C 1
ATOM 642 O O . TYR A 1 88 ? -13.907 -0.868 10.668 1.00 93.25 88 TYR A O 1
ATOM 650 N N . ILE A 1 89 ? -14.591 1.105 11.505 1.00 95.06 89 ILE A N 1
ATOM 651 C CA . ILE A 1 89 ? -14.924 0.581 12.831 1.00 95.06 89 ILE A CA 1
ATOM 652 C C . ILE A 1 89 ? -16.163 -0.304 12.675 1.00 95.06 89 ILE A C 1
ATOM 654 O O . ILE A 1 89 ? -17.179 0.142 12.135 1.00 95.06 89 ILE A O 1
ATOM 658 N N . ASP A 1 90 ? -16.089 -1.552 13.116 1.00 94.25 90 ASP A N 1
ATOM 659 C CA . ASP A 1 90 ? -17.209 -2.488 13.112 1.00 94.25 90 ASP A CA 1
ATOM 660 C C . ASP A 1 90 ? -17.635 -2.846 14.543 1.00 94.25 90 ASP A C 1
ATOM 662 O O . ASP A 1 90 ? -17.087 -2.333 15.516 1.00 94.25 90 ASP A O 1
ATOM 666 N N . ASN A 1 91 ? -18.655 -3.696 14.668 1.00 94.19 91 ASN A N 1
ATOM 667 C CA . ASN A 1 91 ? -19.219 -4.075 15.965 1.00 94.19 91 ASN A CA 1
ATOM 668 C C . ASN A 1 91 ? -18.288 -4.965 16.808 1.00 94.19 91 ASN A C 1
ATOM 670 O O . ASN A 1 91 ? -18.597 -5.217 17.968 1.00 94.19 91 ASN A O 1
ATOM 674 N N . GLU A 1 92 ? -17.189 -5.469 16.238 1.00 93.62 92 GLU A N 1
ATOM 675 C CA . GLU A 1 92 ? -16.217 -6.311 16.947 1.00 93.62 92 GLU A CA 1
ATOM 676 C C . GLU A 1 92 ? -15.138 -5.473 17.651 1.00 93.62 92 GLU A C 1
ATOM 678 O O . GLU A 1 92 ? -14.375 -5.999 18.462 1.00 93.62 92 GLU A O 1
ATOM 683 N N . VAL A 1 93 ? -15.084 -4.165 17.378 1.00 92.50 93 VAL A N 1
ATOM 684 C CA . VAL A 1 93 ? -14.186 -3.230 18.058 1.00 92.50 93 VAL A CA 1
ATOM 685 C C . VAL A 1 93 ? -14.910 -2.535 19.206 1.00 92.50 93 VAL A C 1
ATOM 687 O O . VAL A 1 93 ? -15.843 -1.758 19.003 1.00 92.50 93 VAL A O 1
ATOM 690 N N . GLU A 1 94 ? -14.422 -2.754 20.426 1.00 93.12 94 GLU A N 1
ATOM 691 C CA . GLU A 1 94 ? -14.846 -1.989 21.596 1.00 93.12 94 GLU A CA 1
ATOM 692 C C . GLU A 1 94 ? -14.262 -0.569 21.541 1.00 93.12 94 GLU A C 1
ATOM 694 O O . GLU A 1 94 ? -13.043 -0.373 21.563 1.00 93.12 94 GLU A O 1
ATOM 699 N N . ILE A 1 95 ? -15.141 0.433 21.465 1.00 93.88 95 ILE A N 1
ATOM 700 C CA . ILE A 1 95 ? -14.743 1.843 21.476 1.00 93.88 95 ILE A CA 1
ATOM 701 C C . ILE A 1 95 ? -14.365 2.219 22.916 1.00 93.88 95 ILE A C 1
ATOM 703 O O . ILE A 1 95 ? -15.203 2.101 23.813 1.00 93.88 95 ILE A O 1
ATOM 707 N N . PRO A 1 96 ? -13.121 2.659 23.163 1.00 93.88 96 PRO A N 1
ATOM 708 C CA . PRO A 1 96 ? -12.625 2.865 24.516 1.00 93.88 96 PRO A CA 1
ATOM 709 C C . PRO A 1 96 ? -13.252 4.105 25.171 1.00 93.88 96 PRO A C 1
ATOM 711 O O . PRO A 1 96 ? -13.623 5.066 24.500 1.00 93.88 96 PRO A O 1
ATOM 714 N N . SER A 1 97 ? -13.318 4.119 26.507 1.00 94.38 97 SER A N 1
ATOM 715 C CA . SER A 1 97 ? -13.802 5.268 27.293 1.00 94.38 97 SER A CA 1
ATOM 716 C C . SER A 1 97 ? -12.795 6.422 27.395 1.00 94.38 97 SER A C 1
ATOM 718 O O . SER A 1 97 ? -13.147 7.515 27.832 1.00 94.38 97 SER A O 1
ATOM 720 N N . CYS A 1 98 ? -11.545 6.197 26.990 1.00 94.19 98 CYS A N 1
ATOM 721 C CA . CYS A 1 98 ? -10.493 7.201 26.839 1.00 94.19 98 CYS A CA 1
ATOM 722 C C . CYS A 1 98 ? -9.679 6.918 25.567 1.00 94.19 98 CYS A C 1
ATOM 724 O O . CYS A 1 98 ? -9.802 5.845 24.979 1.00 94.19 98 CYS A O 1
ATOM 726 N N . LYS A 1 99 ? -8.848 7.871 25.129 1.00 95.19 99 LYS A N 1
ATOM 727 C CA . LYS A 1 99 ? -7.996 7.680 23.951 1.00 95.19 99 LYS A CA 1
ATOM 728 C C . LYS A 1 99 ? -7.096 6.457 24.108 1.00 95.19 99 LYS A C 1
ATOM 730 O O . LYS A 1 99 ? -6.414 6.316 25.123 1.00 95.19 99 LYS A O 1
ATOM 735 N N . LYS A 1 100 ? -7.081 5.595 23.094 1.00 94.56 100 LYS A N 1
ATOM 736 C CA . LYS A 1 100 ? -6.281 4.369 23.084 1.00 94.56 100 LYS A CA 1
ATOM 737 C C . LYS A 1 100 ? -5.736 4.097 21.694 1.00 94.56 100 LYS A C 1
ATOM 739 O O . LYS A 1 100 ? -6.468 4.162 20.714 1.00 94.56 100 LYS A O 1
ATOM 744 N N . THR A 1 101 ? -4.474 3.701 21.632 1.00 94.81 101 THR A N 1
ATOM 745 C CA . THR A 1 101 ? -3.853 3.235 20.396 1.00 94.81 101 THR A CA 1
ATOM 746 C C . THR A 1 101 ? -4.041 1.732 20.235 1.00 94.81 101 THR A C 1
ATOM 748 O O . THR A 1 101 ? -3.870 0.967 21.189 1.00 94.81 101 THR A O 1
ATOM 751 N N . VAL A 1 102 ? -4.377 1.302 19.022 1.00 93.69 102 VAL A N 1
ATOM 752 C CA . VAL A 1 102 ? -4.398 -0.107 18.626 1.00 93.69 102 VAL A CA 1
ATOM 753 C C . VAL A 1 102 ? -3.393 -0.352 17.508 1.00 93.69 102 VAL A C 1
ATOM 755 O O . VAL A 1 102 ? -3.253 0.459 16.591 1.00 93.69 102 VAL A O 1
ATOM 758 N N . THR A 1 103 ? -2.700 -1.486 17.579 1.00 95.69 103 THR A N 1
ATOM 759 C CA . THR A 1 103 ? -1.793 -1.924 16.517 1.00 95.69 103 THR A CA 1
ATOM 760 C C . THR A 1 103 ? -2.587 -2.648 15.445 1.00 95.69 103 THR A C 1
ATOM 762 O O . THR A 1 103 ? -3.256 -3.646 15.721 1.00 95.69 103 THR A O 1
ATOM 765 N N . VAL A 1 104 ? -2.479 -2.168 14.212 1.00 92.31 104 VAL A N 1
ATOM 766 C CA . VAL A 1 104 ? -3.054 -2.802 13.029 1.00 92.31 104 VAL A CA 1
ATOM 767 C C . VAL A 1 104 ? -1.952 -3.331 12.123 1.00 92.31 104 VAL A C 1
ATOM 769 O O . VAL A 1 104 ? -0.912 -2.695 11.950 1.00 92.31 104 VAL A O 1
ATOM 772 N N . ALA A 1 105 ? -2.189 -4.482 11.509 1.00 91.00 105 ALA A N 1
ATOM 773 C CA . ALA A 1 105 ? -1.347 -5.057 10.477 1.00 91.00 105 ALA A CA 1
ATOM 774 C C . ALA A 1 105 ? -2.069 -5.013 9.129 1.00 91.00 105 ALA A C 1
ATOM 776 O O . ALA A 1 105 ? -3.191 -5.498 8.983 1.00 91.00 105 ALA A O 1
ATOM 777 N N . TYR A 1 106 ? -1.409 -4.480 8.106 1.00 85.69 106 TYR A N 1
ATOM 778 C CA . TYR A 1 106 ? -1.975 -4.415 6.761 1.00 85.69 106 TYR A CA 1
ATOM 779 C C . TYR A 1 106 ? -0.940 -4.697 5.682 1.00 85.69 106 TYR A C 1
ATOM 781 O O . TYR A 1 106 ? 0.270 -4.711 5.912 1.00 85.69 106 TYR A O 1
ATOM 789 N N . THR A 1 107 ? -1.441 -5.007 4.489 1.00 85.31 107 THR A N 1
ATOM 790 C CA . THR A 1 107 ? -0.600 -5.259 3.322 1.00 85.31 107 THR A CA 1
ATOM 791 C C . THR A 1 107 ? -0.258 -3.936 2.651 1.00 85.31 107 THR A C 1
ATOM 793 O O . THR A 1 107 ? -1.156 -3.198 2.252 1.00 85.31 107 THR A O 1
ATOM 796 N N . GLN A 1 108 ? 1.030 -3.674 2.468 1.00 83.69 108 GLN A N 1
ATOM 797 C CA . GLN A 1 108 ? 1.537 -2.563 1.677 1.00 83.69 108 GLN A CA 1
ATOM 798 C C . GLN A 1 108 ? 2.311 -3.118 0.487 1.00 83.69 108 GLN A C 1
ATOM 800 O O . GLN A 1 108 ? 3.088 -4.066 0.621 1.00 83.69 108 GLN A O 1
ATOM 805 N N . ILE A 1 109 ? 2.085 -2.539 -0.684 1.00 83.38 109 ILE A N 1
ATOM 806 C CA . ILE A 1 109 ? 2.854 -2.858 -1.881 1.00 83.38 109 ILE A CA 1
ATOM 807 C C . ILE A 1 109 ? 3.808 -1.698 -2.094 1.00 83.38 109 ILE A C 1
ATOM 809 O O . ILE A 1 109 ? 3.407 -0.544 -1.993 1.00 83.38 109 ILE A O 1
ATOM 813 N N . GLN A 1 110 ? 5.063 -1.967 -2.405 1.00 86.38 110 GLN A N 1
ATOM 814 C CA . GLN A 1 110 ? 5.944 -0.922 -2.904 1.00 86.38 110 GLN A CA 1
ATOM 815 C C . GLN A 1 110 ? 6.682 -1.440 -4.128 1.00 86.38 110 GLN 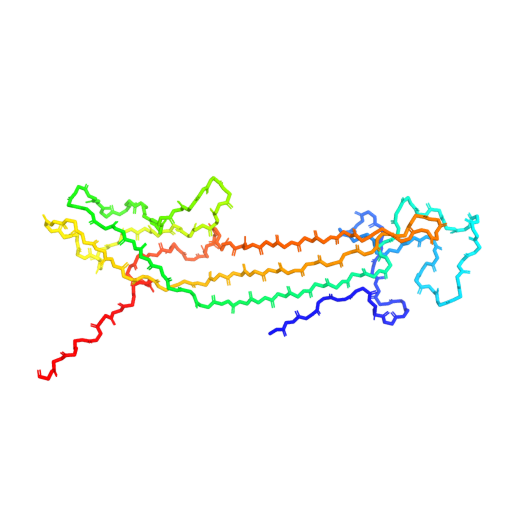A C 1
ATOM 817 O O . GLN A 1 110 ? 6.771 -2.651 -4.367 1.00 86.38 110 GLN A O 1
ATOM 822 N N . TYR A 1 111 ? 7.117 -0.503 -4.957 1.00 86.69 111 TYR A N 1
ATOM 823 C CA . TYR A 1 111 ? 7.799 -0.832 -6.188 1.00 86.69 111 TYR A CA 1
ATOM 824 C C . TYR A 1 111 ? 8.928 0.138 -6.478 1.00 86.69 111 TYR A C 1
ATOM 826 O O . TYR A 1 111 ? 8.891 1.313 -6.102 1.00 86.69 111 TYR A O 1
ATOM 834 N N . SER A 1 112 ? 9.909 -0.381 -7.202 1.00 86.62 112 SER A N 1
ATOM 835 C CA . SER A 1 112 ? 10.866 0.402 -7.960 1.00 86.62 112 SER A CA 1
ATOM 836 C C . SER A 1 112 ? 10.711 0.048 -9.428 1.00 86.62 112 SER A C 1
ATOM 838 O O . SER A 1 112 ? 10.521 -1.110 -9.804 1.00 86.62 112 SER A O 1
ATOM 840 N N . GLN A 1 113 ? 10.770 1.068 -10.264 1.00 85.81 113 GLN A N 1
ATOM 841 C CA . GLN A 1 113 ? 10.777 0.940 -11.703 1.00 85.81 113 GLN A CA 1
ATOM 842 C C . GLN A 1 113 ? 11.928 1.771 -12.243 1.00 85.81 113 GLN A C 1
ATOM 844 O O . GLN A 1 113 ? 12.066 2.949 -11.917 1.00 85.81 113 GLN A O 1
ATOM 849 N N . MET A 1 114 ? 12.737 1.151 -13.087 1.00 84.31 114 MET A N 1
ATOM 850 C CA . MET A 1 114 ? 13.710 1.828 -13.922 1.00 84.31 114 MET A CA 1
ATOM 851 C C . MET A 1 114 ? 13.281 1.657 -15.371 1.00 84.31 114 MET A C 1
ATOM 853 O O . MET A 1 114 ? 13.051 0.535 -15.822 1.00 84.31 114 MET A O 1
ATOM 857 N N . VAL A 1 115 ? 13.185 2.771 -16.085 1.00 80.31 115 VAL A N 1
ATOM 858 C CA . VAL A 1 115 ? 12.919 2.821 -17.520 1.00 80.31 115 VAL A CA 1
ATOM 859 C C . VAL A 1 115 ? 14.086 3.541 -18.176 1.00 80.31 115 VAL A C 1
ATOM 861 O O . VAL A 1 115 ? 14.354 4.695 -17.856 1.00 80.31 115 VAL A O 1
ATOM 864 N N . MET A 1 116 ? 14.776 2.880 -19.098 1.00 76.00 116 MET A N 1
ATOM 865 C CA . MET A 1 116 ? 15.728 3.540 -19.987 1.00 76.00 116 MET A CA 1
ATOM 866 C C . MET A 1 116 ? 15.006 3.942 -21.264 1.00 76.00 116 MET A C 1
ATOM 868 O O . MET A 1 116 ? 14.650 3.086 -22.077 1.00 76.00 116 MET A O 1
ATOM 872 N N . LEU A 1 117 ? 14.795 5.243 -21.433 1.00 72.25 117 LEU A N 1
ATOM 873 C CA . LEU A 1 117 ? 14.272 5.803 -22.671 1.00 72.25 117 LEU A CA 1
ATOM 874 C C . LEU A 1 117 ? 15.436 6.053 -2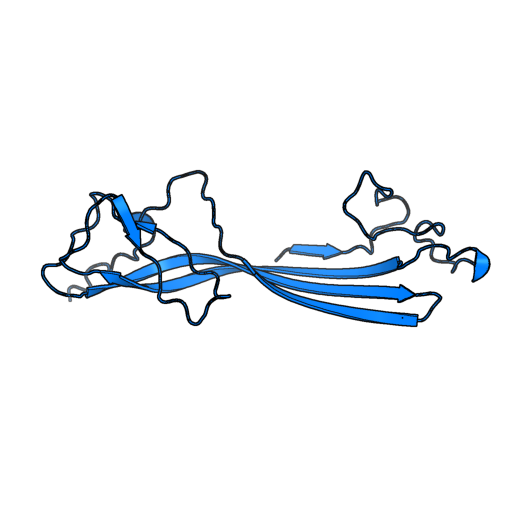3.630 1.00 72.25 117 LEU A C 1
ATOM 876 O O . LEU A 1 117 ? 16.373 6.770 -23.290 1.00 72.25 117 LEU A O 1
ATOM 880 N N . ASP A 1 118 ? 15.392 5.462 -24.818 1.00 65.19 118 ASP A N 1
ATOM 881 C CA . ASP A 1 118 ? 16.337 5.739 -25.898 1.00 65.19 118 ASP A CA 1
ATOM 882 C C . ASP A 1 118 ? 15.732 6.779 -26.849 1.00 65.19 118 ASP A C 1
ATOM 884 O O . ASP A 1 118 ? 14.698 6.543 -27.486 1.00 65.19 118 ASP A O 1
ATOM 888 N N . PHE A 1 119 ? 16.407 7.924 -26.933 1.00 65.12 119 PHE A N 1
ATOM 889 C CA . PHE A 1 119 ? 16.160 8.975 -27.907 1.00 65.12 119 PHE A CA 1
ATOM 890 C C . PHE A 1 119 ? 17.318 9.007 -28.906 1.00 65.12 119 PHE A C 1
ATOM 892 O 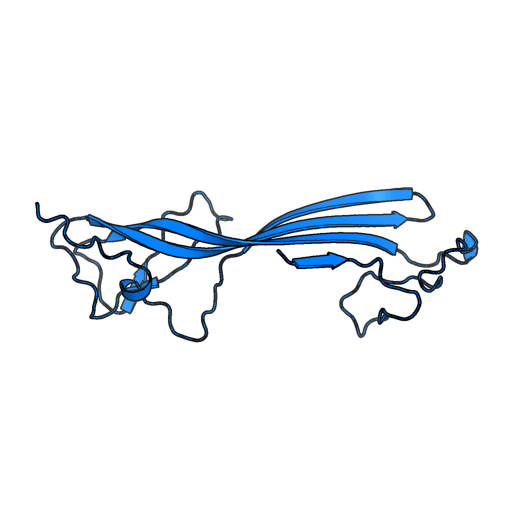O . PHE A 1 119 ? 18.350 9.638 -28.667 1.00 65.12 119 PHE A O 1
ATOM 899 N N . ASN A 1 120 ? 17.153 8.340 -30.051 1.00 67.88 120 ASN A N 1
ATOM 900 C CA . ASN A 1 120 ? 18.120 8.373 -31.155 1.00 67.88 120 ASN A CA 1
ATOM 901 C C . ASN A 1 120 ? 19.557 7.960 -30.745 1.00 67.88 120 ASN A C 1
ATOM 903 O O . ASN A 1 120 ? 20.542 8.547 -31.196 1.00 67.88 120 ASN A O 1
ATOM 907 N N . GLY A 1 121 ? 19.679 6.954 -29.878 1.00 65.81 121 GLY A N 1
ATOM 908 C CA . GLY A 1 121 ? 20.931 6.427 -29.329 1.00 65.81 121 GLY A CA 1
ATOM 909 C C . GLY A 1 121 ? 21.360 7.039 -27.992 1.00 65.81 121 GLY A C 1
ATOM 910 O O . GLY A 1 121 ? 22.324 6.557 -27.398 1.00 65.81 121 GLY A O 1
ATOM 911 N N . ILE A 1 122 ? 20.667 8.068 -27.497 1.00 71.69 122 ILE A N 1
ATOM 912 C CA . ILE A 1 122 ? 20.926 8.659 -26.181 1.00 71.69 122 ILE A CA 1
ATOM 913 C C . ILE A 1 122 ? 19.984 8.012 -25.166 1.00 71.69 122 ILE A C 1
ATOM 915 O O . ILE A 1 122 ? 18.768 8.165 -25.262 1.00 71.69 122 ILE A O 1
ATOM 919 N N . LYS A 1 123 ? 20.547 7.310 -24.176 1.00 74.38 123 LYS A N 1
ATOM 920 C CA . LYS A 1 123 ? 19.776 6.693 -23.089 1.00 74.38 123 LYS A CA 1
ATOM 921 C C . LYS A 1 123 ? 19.533 7.689 -21.955 1.00 74.38 123 LYS A C 1
ATOM 923 O O . LYS A 1 123 ? 20.481 8.251 -21.411 1.00 74.38 123 LYS A O 1
ATOM 928 N N . TRP A 1 124 ? 18.273 7.866 -21.581 1.00 77.81 124 TRP A N 1
ATOM 929 C CA . TRP A 1 124 ? 17.828 8.664 -20.442 1.00 77.81 124 TRP A CA 1
ATOM 930 C C . TRP A 1 124 ? 17.190 7.758 -19.383 1.00 77.81 124 TRP A C 1
ATOM 932 O O . TRP A 1 124 ? 16.153 7.146 -19.659 1.00 77.81 124 TRP A O 1
ATOM 942 N N . PRO A 1 125 ? 17.785 7.648 -18.181 1.00 83.25 125 PRO A N 1
ATOM 943 C CA . PRO A 1 125 ? 17.204 6.874 -17.097 1.00 83.25 125 PRO A CA 1
ATOM 944 C C . PRO A 1 125 ? 16.037 7.629 -16.462 1.00 83.25 125 PRO A C 1
ATOM 946 O O . PRO A 1 125 ? 16.174 8.777 -16.042 1.00 83.25 125 PRO A O 1
ATOM 949 N N . HIS A 1 126 ? 14.907 6.952 -16.315 1.00 81.69 126 HIS A N 1
ATOM 950 C CA . HIS A 1 126 ? 13.800 7.386 -15.480 1.00 81.69 126 HIS A CA 1
ATOM 951 C C . HIS A 1 126 ? 13.603 6.373 -14.356 1.00 81.69 126 HIS A C 1
ATOM 953 O O . HIS A 1 126 ? 13.367 5.189 -14.606 1.00 81.69 126 HIS A O 1
ATOM 959 N N . VAL A 1 127 ? 13.712 6.837 -13.112 1.00 85.25 127 VAL A N 1
ATOM 960 C CA . VAL A 1 127 ? 13.487 6.011 -11.925 1.00 85.25 127 VAL A CA 1
ATOM 961 C C . VAL A 1 127 ? 12.200 6.462 -11.259 1.00 85.25 127 VAL A C 1
ATOM 963 O O . VAL A 1 127 ? 11.966 7.650 -11.050 1.00 85.25 127 VAL A O 1
ATOM 966 N N . THR A 1 128 ? 11.354 5.506 -10.914 1.00 81.88 128 THR A N 1
ATOM 967 C CA . THR A 1 128 ? 10.151 5.738 -10.123 1.00 81.88 128 THR A CA 1
ATOM 968 C C . THR A 1 128 ? 10.151 4.775 -8.954 1.00 81.88 128 THR A C 1
ATOM 970 O O . THR A 1 128 ? 10.353 3.576 -9.125 1.00 81.88 128 THR A O 1
ATOM 973 N N . VAL A 1 129 ? 9.938 5.310 -7.758 1.00 84.19 129 VAL A N 1
ATOM 974 C CA . VAL A 1 129 ? 9.700 4.533 -6.546 1.00 84.19 129 VAL A CA 1
ATOM 975 C C . VAL A 1 129 ? 8.390 5.001 -5.952 1.00 84.19 129 VAL A C 1
ATOM 977 O O . VAL A 1 129 ? 8.127 6.204 -5.907 1.00 84.19 129 VAL A O 1
ATOM 980 N N . ALA A 1 130 ? 7.556 4.070 -5.515 1.00 77.88 130 ALA A N 1
ATOM 981 C CA . ALA A 1 130 ? 6.346 4.439 -4.804 1.00 77.88 130 ALA A CA 1
ATOM 982 C C . ALA A 1 130 ? 5.843 3.320 -3.905 1.00 77.88 130 ALA A C 1
ATOM 984 O O . ALA A 1 130 ? 6.070 2.129 -4.128 1.00 77.88 130 ALA A O 1
ATOM 985 N N . THR A 1 131 ? 5.109 3.763 -2.895 1.00 78.19 131 THR A N 1
ATOM 986 C CA . THR A 1 131 ? 4.297 2.937 -2.022 1.00 78.19 131 THR A CA 1
ATOM 987 C C . THR A 1 131 ? 2.860 2.993 -2.525 1.00 78.19 131 THR A C 1
ATOM 989 O O . THR A 1 131 ? 2.313 4.066 -2.764 1.00 78.19 131 THR A O 1
ATOM 992 N N . LEU A 1 132 ? 2.253 1.829 -2.694 1.00 73.19 132 LEU A N 1
ATOM 993 C CA . LEU A 1 132 ? 0.867 1.644 -3.079 1.00 73.19 132 LEU A CA 1
ATOM 994 C C . LEU A 1 132 ? 0.118 1.051 -1.884 1.00 73.19 132 LEU A C 1
ATOM 996 O O . LEU A 1 132 ? 0.417 -0.055 -1.421 1.00 73.19 132 LEU A O 1
ATOM 1000 N N . ALA A 1 133 ? -0.881 1.784 -1.404 1.00 66.62 133 ALA A N 1
ATOM 1001 C CA . ALA A 1 133 ? -1.879 1.235 -0.503 1.00 66.62 133 ALA A C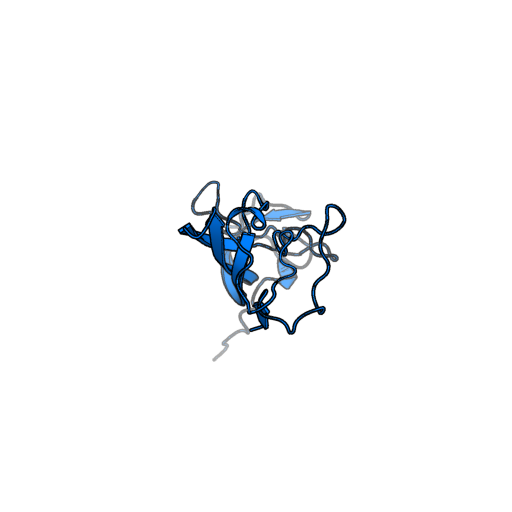A 1
ATOM 1002 C C . ALA A 1 133 ? -3.020 0.627 -1.334 1.00 66.62 133 ALA A C 1
ATOM 1004 O O . ALA A 1 133 ? -3.495 1.267 -2.278 1.00 66.62 133 ALA A O 1
ATOM 1005 N N . PRO A 1 134 ? -3.496 -0.585 -1.011 1.00 62.97 134 PRO A N 1
ATOM 1006 C CA . PRO A 1 134 ? -4.748 -1.081 -1.563 1.00 62.97 134 PRO A CA 1
ATOM 1007 C C . PRO A 1 134 ? -5.891 -0.179 -1.072 1.00 62.97 134 PRO A C 1
ATOM 1009 O O . PRO A 1 134 ? -6.269 -0.238 0.093 1.00 62.97 134 PRO A O 1
ATOM 1012 N N . ILE A 1 135 ? -6.427 0.677 -1.945 1.00 56.03 135 ILE A N 1
ATOM 1013 C CA . ILE A 1 135 ? -7.542 1.586 -1.606 1.00 56.03 135 ILE A CA 1
ATOM 1014 C C . ILE A 1 135 ? -8.926 0.956 -1.832 1.00 56.03 135 ILE A C 1
ATOM 1016 O O . ILE A 1 135 ? -9.942 1.530 -1.448 1.00 56.03 135 ILE A O 1
ATOM 1020 N N . ILE A 1 136 ? -8.979 -0.227 -2.454 1.00 52.22 136 ILE A N 1
ATOM 1021 C CA . ILE A 1 136 ? -10.203 -1.004 -2.665 1.00 52.22 136 ILE A CA 1
ATOM 1022 C C . ILE A 1 136 ? -9.889 -2.459 -2.321 1.00 52.22 136 ILE A C 1
ATOM 1024 O O . ILE A 1 136 ? -9.228 -3.158 -3.089 1.00 52.22 136 ILE A O 1
ATOM 1028 N N . ASP A 1 137 ? -10.370 -2.915 -1.171 1.00 55.38 137 ASP A N 1
ATOM 1029 C CA . ASP A 1 137 ? -10.520 -4.340 -0.899 1.00 55.38 137 ASP A CA 1
ATOM 1030 C C . ASP A 1 137 ? -11.921 -4.768 -1.380 1.00 55.38 137 ASP A C 1
ATOM 1032 O O . ASP A 1 137 ? -12.897 -4.024 -1.251 1.00 55.38 137 ASP A O 1
ATOM 1036 N N . ARG A 1 138 ? -12.036 -5.949 -2.006 1.00 59.81 138 ARG A N 1
ATOM 1037 C CA . ARG A 1 138 ? -13.334 -6.486 -2.469 1.00 59.81 138 ARG A CA 1
ATOM 1038 C C . ARG A 1 138 ? -14.274 -6.767 -1.296 1.00 59.81 138 ARG A C 1
ATOM 1040 O O . ARG A 1 138 ? -15.484 -6.864 -1.492 1.00 59.81 138 ARG A O 1
ATOM 1047 N N . LYS A 1 139 ? -13.721 -6.902 -0.090 1.00 70.06 139 LYS A N 1
ATOM 1048 C CA . LYS A 1 139 ? -14.454 -6.869 1.174 1.00 70.06 139 LYS A CA 1
ATOM 1049 C C . LYS A 1 139 ? -14.220 -5.514 1.833 1.00 70.06 139 LYS A C 1
ATOM 1051 O O . LYS A 1 139 ? -13.112 -5.000 1.803 1.00 70.06 139 LYS A O 1
ATOM 1056 N N . LYS A 1 140 ? -15.258 -4.933 2.438 1.00 78.12 140 LYS A N 1
ATOM 1057 C CA . LYS A 1 140 ? -15.135 -3.687 3.208 1.00 78.12 140 LYS A CA 1
ATOM 1058 C C . LYS A 1 140 ? -14.071 -3.893 4.307 1.00 78.12 140 LYS A C 1
ATOM 1060 O O . LYS A 1 140 ? -14.301 -4.755 5.153 1.00 78.12 140 LYS A O 1
ATOM 1065 N N . PRO A 1 141 ? -12.940 -3.162 4.305 1.00 85.81 141 PRO A N 1
ATOM 1066 C CA . PRO A 1 141 ? -11.874 -3.383 5.278 1.00 85.81 141 PRO A CA 1
ATOM 1067 C C . PRO A 1 141 ? -12.359 -2.957 6.663 1.00 85.81 141 PRO A C 1
ATOM 1069 O O . PRO A 1 141 ? -12.762 -1.804 6.852 1.00 85.81 141 PRO A O 1
ATOM 1072 N N . THR A 1 142 ? -12.352 -3.876 7.626 1.00 91.19 142 THR A N 1
ATOM 1073 C CA . THR A 1 142 ? -12.756 -3.584 9.004 1.00 91.19 142 THR A CA 1
ATOM 1074 C C . THR A 1 142 ? -11.555 -3.478 9.924 1.00 91.19 142 THR A C 1
ATOM 1076 O O . THR A 1 142 ? -10.535 -4.142 9.723 1.00 91.19 142 THR A O 1
ATOM 1079 N N . LEU A 1 143 ? -11.679 -2.637 10.947 1.00 90.81 143 LEU A N 1
ATOM 1080 C CA . LEU A 1 143 ? -10.621 -2.416 11.922 1.00 90.81 143 LEU A CA 1
ATOM 1081 C C . LEU A 1 143 ? -10.316 -3.692 12.721 1.00 90.81 143 LEU A C 1
ATOM 1083 O O . LEU A 1 143 ? -9.146 -4.027 12.873 1.00 90.81 143 LEU A O 1
ATOM 1087 N N . SER A 1 144 ? -11.340 -4.442 13.141 1.00 91.38 144 SER A N 1
ATOM 1088 C CA . SER A 1 144 ? -11.195 -5.729 13.844 1.00 91.38 144 SER A CA 1
ATOM 1089 C C . SER A 1 144 ? -10.299 -6.714 13.085 1.00 91.38 144 SER A C 1
ATOM 1091 O O . SER A 1 144 ? -9.387 -7.298 13.662 1.00 91.38 144 SER A O 1
ATOM 1093 N N . SER A 1 145 ? -10.489 -6.833 11.765 1.00 89.69 145 SER A N 1
ATOM 1094 C CA . SER A 1 145 ? -9.722 -7.747 10.912 1.00 89.69 145 SER A CA 1
ATOM 1095 C C . SER A 1 145 ? -8.253 -7.348 10.750 1.00 89.69 145 SER A C 1
ATOM 1097 O O . SER A 1 145 ? -7.418 -8.189 10.414 1.00 89.69 145 SER A O 1
ATOM 1099 N N . ALA A 1 146 ? -7.944 -6.067 10.965 1.00 87.94 146 ALA A N 1
ATOM 1100 C CA . ALA A 1 146 ? -6.600 -5.520 10.862 1.00 87.94 146 ALA A CA 1
ATOM 1101 C C . ALA A 1 146 ? -5.882 -5.475 12.216 1.00 87.94 146 ALA A C 1
ATOM 1103 O O . ALA A 1 146 ? -4.654 -5.499 12.241 1.00 87.94 146 ALA A O 1
ATOM 1104 N N . MET A 1 147 ? -6.611 -5.401 13.330 1.00 89.44 147 MET A N 1
ATOM 1105 C CA . MET A 1 147 ? -6.029 -5.373 14.670 1.00 89.44 147 MET A CA 1
ATOM 1106 C C . MET A 1 147 ? -5.249 -6.661 14.955 1.00 89.44 147 MET A C 1
ATOM 1108 O O . MET A 1 147 ? -5.768 -7.770 14.836 1.00 89.44 147 MET A O 1
ATOM 1112 N N . GLU A 1 148 ? -3.994 -6.527 15.384 1.00 81.81 148 GLU A N 1
ATOM 1113 C CA . GLU A 1 148 ? -3.292 -7.663 15.972 1.00 81.81 148 GLU A CA 1
ATOM 1114 C C . GLU A 1 148 ? -3.824 -7.857 17.390 1.00 81.81 148 GLU A C 1
ATOM 1116 O O . GLU A 1 148 ? -3.594 -7.031 18.276 1.00 81.81 148 GLU A O 1
ATOM 1121 N N . TYR A 1 149 ? -4.556 -8.947 17.619 1.00 57.28 149 TYR A N 1
ATOM 1122 C CA . TYR A 1 149 ? -4.926 -9.324 18.975 1.00 57.28 149 TYR A CA 1
ATOM 1123 C C . TYR A 1 149 ? -3.646 -9.535 19.784 1.00 57.28 149 TYR A C 1
ATOM 1125 O O . TYR A 1 149 ? -2.860 -10.444 19.503 1.00 57.28 149 TYR A O 1
ATOM 1133 N N . VAL A 1 150 ? -3.461 -8.722 20.826 1.00 45.88 150 VAL A N 1
ATOM 1134 C CA . VAL A 1 150 ? -2.566 -9.069 21.926 1.00 45.88 150 VAL A CA 1
ATOM 1135 C C . VAL A 1 150 ? -3.157 -10.338 22.527 1.00 45.88 150 VAL A C 1
ATOM 1137 O O . VAL A 1 150 ? -4.118 -10.287 23.291 1.00 45.88 150 VAL A O 1
ATOM 1140 N N . LYS A 1 151 ? -2.642 -11.505 22.127 1.00 35.38 151 LYS A N 1
ATOM 1141 C CA . LYS A 1 151 ? -2.848 -12.738 22.886 1.00 35.38 151 LYS A CA 1
ATOM 1142 C C . LYS A 1 151 ? -2.438 -12.381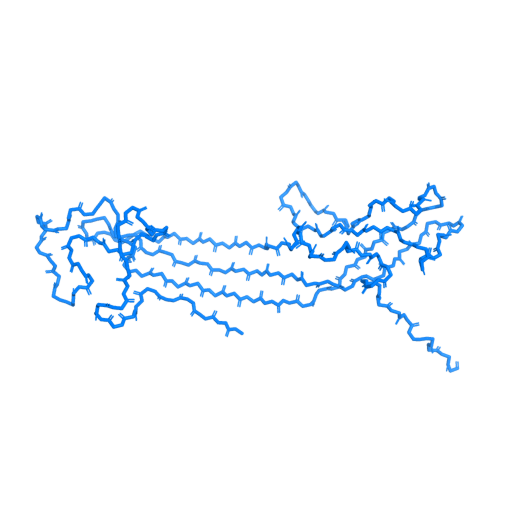 24.309 1.00 35.38 151 LYS A C 1
ATOM 1144 O O . LYS A 1 151 ? -1.283 -12.019 24.503 1.00 35.38 151 LYS A O 1
ATOM 1149 N N . ASN A 1 152 ? -3.388 -12.395 25.243 1.00 36.19 152 ASN A N 1
ATOM 1150 C CA . ASN A 1 152 ? -3.136 -12.133 26.654 1.00 36.19 152 ASN A CA 1
ATOM 1151 C C . ASN A 1 152 ? -1.885 -12.905 27.083 1.00 36.19 152 ASN A C 1
ATOM 1153 O O . ASN A 1 152 ? -1.929 -14.126 27.241 1.00 36.19 152 ASN A O 1
ATOM 1157 N N . SER A 1 153 ? -0.768 -12.197 27.245 1.00 32.44 153 SER A N 1
ATOM 1158 C CA . SER A 1 153 ? 0.386 -12.696 27.976 1.00 32.44 153 SER A CA 1
ATOM 1159 C C . SER A 1 153 ? 0.006 -12.650 29.449 1.00 32.44 153 SER A C 1
ATOM 1161 O O . SER A 1 153 ? 0.372 -11.729 30.171 1.00 32.44 153 SER A O 1
ATOM 1163 N N . SER A 1 154 ? -0.818 -13.609 29.860 1.00 36.03 154 SER A N 1
ATOM 1164 C CA . SER A 1 154 ? -0.998 -13.965 31.258 1.00 36.03 154 SER A CA 1
ATOM 1165 C C . SER A 1 154 ? 0.113 -14.952 31.610 1.00 36.03 154 SER A C 1
ATOM 1167 O O . SER A 1 154 ? 0.051 -16.118 31.217 1.00 36.03 154 SER A O 1
ATOM 1169 N N . ILE A 1 155 ? 1.138 -14.456 32.300 1.00 35.66 155 ILE A N 1
ATOM 1170 C CA . ILE A 1 155 ? 1.938 -15.230 33.255 1.00 35.66 155 ILE A CA 1
ATOM 1171 C C . ILE A 1 155 ? 1.675 -14.595 34.614 1.00 35.66 155 ILE A C 1
ATOM 1173 O O . ILE A 1 155 ? 1.720 -13.345 34.669 1.00 35.66 155 ILE A O 1
#